Protein 3BJV (pdb70)

InterPro domains:
  IPR002178 PTS EIIA type-2 domain [PF00359] 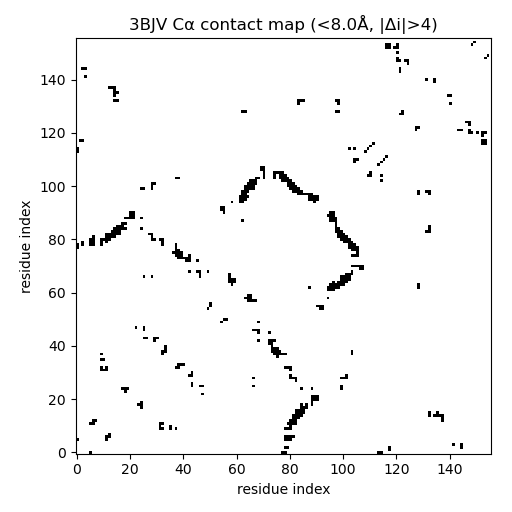(9-147)
  IPR002178 PTS EIIA type-2 domain [PS51094] (6-148)
  IPR002178 PTS EIIA type-2 domain [cd00211] (10-145)
  IPR016152 Phosphotransferase/anion transporter [G3DSA:3.40.930.10] (1-161)
  IPR016152 Phosphotransferase/anion transporter [SSF55804] (9-147)
  IPR051351 Ascorbate-specific PTS system EIIA component [PTHR36203] (5-150)

Nearest PDB structures (foldseek):
  3bjv-assembly1_A-2  TM=1.006E+00  e=5.590E-33  Streptococcus mutans UA159
  2oqt-assembly3_C  TM=9.644E-01  e=4.002E-23  Streptococcus pyogenes serotype M1
  2oqt-assembly6_A  TM=9.689E-01  e=3.729E-22  Streptococcus pyogenes serotype M1
  3oxp-assembly1_B  TM=9.020E-01  e=1.081E-15  Yersinia pestis CO92
  2oq3-assembly1_A  TM=8.721E-01  e=7.198E-12  Escherichia coli

B-factor: mean 15.72, std 7.21, range [2.0, 56.64]

Radius of gyration: 14.11 Å; Cα contacts (8 Å, |Δi|>4): 291; chains: 1; bounding box: 37×30×38 Å

CATH classification: 3.40.930.10

Foldseek 3Di:
DAAVVLCVQLVFEAEAAADAADLRVLCNNCVSCCVSQQWPPQFSVQLVVCCVVPNQPACPDAAEGAGGHALVSTGPHWHKHKYFYPAWHAGPVRGTYGIYIYTHDNHVVCVPLPVVLLVVLLVPDPVSSVQSNVDDDPVSSVVSSVVSCVPPSNPD

Sequence (156 aa):
MNLAQAFKENHSIRLGLTAKDWKEAVKLSVTPLIESGAVKPEYYNAIIESTESYGPYYILMPGMAMPHARPEAGVQRDAFSLVTLTEPVTFTDGKEVQVLLALAATSSKIHTSVAIPQIIALFELDHSIERLVNCKTPEEVLAMVEESKSSPYLEG

Secondary structure (DSSP, 8-state):
--HHHHHHHHT-EEEEE--SSHHHHHHHHHHHHHHHTSB-THHHHHHHHHHHHH--S---STEEE-----GGGTB-S-EE-EEEEEEEEE-TTS-EEEEE--EE-SSHHHIIIIIHHHHHHHHTSTTHHHHHHT--SHHHHHHHHHHGGGSGGG--

Structure (mmCIF, N/CA/C/O backbone):
data_3BJV
#
_entry.id   3BJV
#
_cell.length_a   40.754
_cell.length_b   40.754
_cell.length_c   169.556
_cell.angle_alpha   90.000
_cell.angle_beta   90.000
_cell.angle_gamma   90.000
#
_symmetry.space_group_name_H-M   'P 41 21 2'
#
loop_
_entity.id
_entity.type
_entity.pdbx_description
1 polymer RmpA
2 water water
#
loop_
_atom_site.group_PDB
_atom_site.id
_atom_site.type_symbol
_atom_site.label_atom_id
_atom_site.label_alt_id
_atom_site.label_comp_id
_atom_site.label_asym_id
_atom_site.label_entity_id
_atom_site.label_seq_id
_atom_site.pdbx_PDB_ins_code
_atom_site.Cartn_x
_atom_site.Cartn_y
_atom_site.Cartn_z
_atom_site.occupancy
_atom_site.B_iso_or_equiv
_atom_site.auth_seq_id
_atom_site.auth_comp_id
_atom_site.auth_asym_id
_atom_site.auth_atom_id
_atom_site.pdbx_PDB_model_num
ATOM 1 N N . MET A 1 1 ? 11.255 -8.407 -0.357 1.00 30.61 1 MET A N 1
ATOM 2 C CA . MET A 1 1 ? 10.315 -8.527 -1.521 1.00 30.55 1 MET A CA 1
ATOM 3 C C . MET A 1 1 ? 9.647 -9.900 -1.652 1.00 28.60 1 MET A C 1
ATOM 4 O O . MET A 1 1 ? 10.280 -10.950 -1.539 1.00 27.60 1 MET A O 1
ATOM 9 N N . ASN A 1 2 ? 8.346 -9.844 -1.899 1.00 26.86 2 ASN A N 1
ATOM 10 C CA . ASN A 1 2 ? 7.522 -10.989 -2.171 1.00 24.99 2 ASN A CA 1
ATOM 11 C C . ASN A 1 2 ? 7.589 -11.306 -3.692 1.00 23.00 2 ASN A C 1
ATOM 12 O O . ASN A 1 2 ? 7.624 -10.385 -4.522 1.00 23.17 2 ASN A O 1
ATOM 17 N N . LEU A 1 3 ? 7.686 -12.592 -4.057 1.00 20.23 3 LEU A N 1
ATOM 18 C CA . LEU A 1 3 ? 7.626 -13.032 -5.458 1.00 18.09 3 LEU A CA 1
ATOM 19 C C . LEU A 1 3 ? 6.523 -12.429 -6.349 1.00 16.87 3 LEU A C 1
ATOM 20 O O . LEU A 1 3 ? 6.829 -11.874 -7.386 1.00 16.37 3 LEU A O 1
ATOM 25 N N . ALA A 1 4 ? 5.244 -12.570 -5.979 1.00 15.64 4 ALA A N 1
ATOM 26 C CA . ALA A 1 4 ? 4.143 -12.017 -6.790 1.00 14.89 4 ALA A CA 1
ATOM 27 C C . ALA A 1 4 ? 4.256 -10.519 -7.146 1.00 14.65 4 ALA A C 1
ATOM 28 O O . ALA A 1 4 ? 4.115 -10.068 -8.315 1.00 14.05 4 ALA A O 1
ATOM 30 N N . GLN A 1 5 ? 4.519 -9.747 -6.119 1.00 14.48 5 GLN A N 1
ATOM 31 C CA . GLN A 1 5 ? 4.633 -8.334 -6.253 1.00 16.11 5 GLN A CA 1
ATOM 32 C C . GLN A 1 5 ? 5.869 -7.941 -7.044 1.00 15.87 5 GLN A C 1
ATOM 33 O O . GLN A 1 5 ? 5.785 -7.033 -7.856 1.00 16.86 5 GLN A O 1
ATOM 39 N N . ALA A 1 6 ? 7.008 -8.625 -6.841 1.00 15.12 6 ALA A N 1
ATOM 40 C CA . ALA A 1 6 ? 8.184 -8.440 -7.705 1.00 13.53 6 ALA A CA 1
ATOM 41 C C . ALA A 1 6 ? 7.857 -8.717 -9.183 1.00 13.32 6 ALA A C 1
ATOM 42 O O . ALA A 1 6 ? 8.171 -7.915 -10.084 1.00 13.47 6 ALA A O 1
ATOM 44 N N . PHE A 1 7 ? 7.237 -9.861 -9.432 1.00 12.62 7 PHE A N 1
ATOM 45 C CA . PHE A 1 7 ? 6.830 -10.221 -10.780 1.00 13.48 7 PHE A CA 1
ATOM 46 C C . PHE A 1 7 ? 5.954 -9.148 -11.414 1.00 14.16 7 PHE A C 1
ATOM 47 O O . PHE A 1 7 ? 6.192 -8.805 -12.520 1.00 13.66 7 PHE A O 1
ATOM 55 N N . LYS A 1 8 ? 4.916 -8.680 -10.715 1.00 16.08 8 LYS A N 1
ATOM 56 C CA . LYS A 1 8 ? 4.023 -7.653 -11.241 1.00 17.80 8 LYS A CA 1
ATOM 57 C C . LYS A 1 8 ? 4.721 -6.329 -11.479 1.00 18.14 8 LYS A C 1
ATOM 58 O O . LYS A 1 8 ? 4.636 -5.778 -12.565 1.00 18.59 8 LYS A O 1
ATOM 64 N N . GLU A 1 9 ? 5.401 -5.817 -10.454 1.00 18.64 9 GLU A N 1
ATOM 65 C CA . GLU A 1 9 ? 6.079 -4.532 -10.538 1.00 19.85 9 GLU A CA 1
ATOM 66 C C . GLU A 1 9 ? 7.148 -4.558 -11.621 1.00 18.71 9 GLU A C 1
ATOM 67 O O . GLU A 1 9 ? 7.358 -3.539 -12.293 1.00 19.70 9 GLU A O 1
ATOM 73 N N . ASN A 1 10 ? 7.884 -5.673 -11.758 1.00 16.44 10 ASN A N 1
ATOM 74 C CA . ASN A 1 10 ? 8.995 -5.687 -12.730 1.00 14.57 10 ASN A CA 1
ATOM 75 C C . ASN A 1 10 ? 8.613 -6.139 -14.129 1.00 13.60 10 ASN A C 1
ATOM 76 O O . ASN A 1 10 ? 9.459 -6.134 -15.017 1.00 13.78 10 ASN A O 1
ATOM 81 N N . HIS A 1 11 ? 7.335 -6.513 -14.316 1.00 12.25 11 HIS A N 1
ATOM 82 C CA . HIS A 1 11 ? 6.833 -7.224 -15.497 1.00 11.38 11 HIS A CA 1
ATOM 83 C C . HIS A 1 11 ? 7.802 -8.265 -15.968 1.00 10.55 11 HIS A C 1
ATOM 84 O O . HIS A 1 11 ? 8.137 -8.352 -17.184 1.00 10.26 11 HIS A O 1
ATOM 91 N N . SER A 1 12 ? 8.253 -9.067 -15.022 1.00 8.77 12 SER A N 1
ATOM 92 C CA . SER A 1 12 ? 9.381 -9.892 -15.299 1.00 8.26 12 SER A CA 1
ATOM 93 C C . SER A 1 12 ? 9.038 -11.365 -15.459 1.00 8.92 12 SER A C 1
ATOM 94 O O . SER A 1 12 ? 9.938 -12.213 -15.366 1.00 9.90 12 SER A O 1
ATOM 97 N N . ILE A 1 13 ? 7.764 -11.684 -15.680 1.00 8.40 13 ILE A N 1
ATOM 98 C CA . ILE A 1 13 ? 7.380 -13.024 -16.116 1.00 9.02 13 ILE A CA 1
ATOM 99 C C . ILE A 1 13 ? 7.240 -13.035 -17.639 1.00 9.97 13 ILE A C 1
ATOM 100 O O . ILE A 1 13 ? 6.388 -12.315 -18.177 1.00 11.10 13 ILE A O 1
ATOM 105 N N . ARG A 1 14 ? 8.092 -13.802 -18.332 1.00 9.12 14 ARG A N 1
ATOM 106 C CA . ARG A 1 14 ? 8.137 -13.832 -19.795 1.00 7.07 14 ARG A CA 1
ATOM 107 C C . ARG A 1 14 ? 8.122 -15.304 -20.150 1.00 7.81 14 ARG A C 1
ATOM 108 O O . ARG A 1 14 ? 9.030 -16.016 -19.811 1.00 8.36 14 ARG A O 1
ATOM 116 N N . LEU A 1 15 ? 7.077 -15.791 -20.802 1.00 8.39 15 LEU A N 1
ATOM 117 C CA . LEU A 1 15 ? 6.927 -17.222 -20.983 1.00 8.20 15 LEU A CA 1
ATOM 118 C C . LEU A 1 15 ? 7.064 -17.691 -22.418 1.00 8.44 15 LEU A C 1
ATOM 119 O O . LEU A 1 15 ? 6.866 -16.889 -23.363 1.00 8.82 15 LEU A O 1
ATOM 124 N N . GLY A 1 16 ? 7.368 -18.990 -22.580 1.00 7.51 16 GLY A N 1
ATOM 125 C CA . GLY A 1 16 ? 7.460 -19.615 -23.902 1.00 7.90 16 GLY A CA 1
ATOM 126 C C . GLY A 1 16 ? 8.535 -19.048 -24.842 1.00 9.76 16 GLY A C 1
ATOM 127 O O . GLY A 1 16 ? 8.312 -18.880 -26.065 1.00 9.20 16 GLY A O 1
ATOM 128 N N . LEU A 1 17 ? 9.718 -18.781 -24.278 1.00 9.49 17 LEU A N 1
ATOM 129 C CA . LEU A 1 17 ? 10.816 -18.196 -25.015 1.00 10.65 17 LEU A CA 1
ATOM 130 C C . LEU A 1 17 ? 11.733 -19.272 -25.533 1.00 11.63 17 LEU A C 1
ATOM 131 O O . LEU A 1 17 ? 11.764 -20.353 -25.004 1.00 11.79 17 LEU A O 1
ATOM 136 N N . THR A 1 18 ? 12.485 -18.955 -26.569 1.00 13.42 18 THR A N 1
ATOM 137 C CA . THR A 1 18 ? 13.412 -19.899 -27.171 1.00 15.34 18 THR A CA 1
ATOM 138 C C . THR A 1 18 ? 14.848 -19.348 -27.003 1.00 15.79 18 THR A C 1
ATOM 139 O O . THR A 1 18 ? 15.102 -18.195 -27.355 1.00 16.09 18 THR A O 1
ATOM 143 N N . ALA A 1 19 ? 15.757 -20.187 -26.478 1.00 15.15 19 ALA A N 1
ATOM 144 C CA . ALA A 1 19 ? 17.149 -19.844 -26.294 1.00 14.86 19 ALA A CA 1
ATOM 145 C C . ALA A 1 19 ? 17.958 -20.943 -26.949 1.00 15.90 19 ALA A C 1
ATOM 146 O O . ALA A 1 19 ? 17.603 -22.106 -26.838 1.00 16.58 19 ALA A O 1
ATOM 148 N N . LYS A 1 20 ? 19.060 -20.605 -27.620 1.00 16.96 20 LYS A N 1
ATOM 149 C CA . LYS A 1 20 ? 19.851 -21.647 -28.265 1.00 17.15 20 LYS A CA 1
ATOM 150 C C . LYS A 1 20 ? 20.834 -22.207 -27.286 1.00 16.15 20 LYS A C 1
ATOM 151 O O . LYS A 1 20 ? 21.280 -23.348 -27.427 1.00 15.41 20 LYS A O 1
ATOM 157 N N . ASP A 1 21 ? 21.199 -21.410 -26.287 1.00 14.25 21 ASP A N 1
ATOM 158 C CA . ASP A 1 21 ? 22.230 -21.909 -25.373 1.00 13.62 21 ASP A CA 1
ATOM 159 C C . ASP A 1 21 ? 22.048 -21.299 -24.006 1.00 12.08 21 ASP A C 1
ATOM 160 O O . ASP A 1 21 ? 21.121 -20.486 -23.785 1.00 11.99 21 ASP A O 1
ATOM 165 N N . TRP A 1 22 ? 22.939 -21.662 -23.104 1.00 10.09 22 TRP A N 1
ATOM 166 C CA . TRP A 1 22 ? 22.838 -21.233 -21.746 1.00 10.12 22 TRP A CA 1
ATOM 167 C C . TRP A 1 22 ? 23.037 -19.728 -21.539 1.00 10.35 22 TRP A C 1
ATOM 168 O O . TRP A 1 22 ? 22.374 -19.129 -20.651 1.00 9.80 22 TRP A O 1
ATOM 179 N N . LYS A 1 23 ? 23.898 -19.114 -22.358 1.00 9.64 23 LYS A N 1
ATOM 180 C CA . LYS A 1 23 ? 24.218 -17.681 -22.204 1.00 10.45 23 LYS A CA 1
ATOM 181 C C . LYS A 1 23 ? 23.016 -16.854 -22.630 1.00 9.73 23 LYS A C 1
ATOM 182 O O . LYS A 1 23 ? 22.720 -15.856 -22.002 1.00 8.82 23 LYS A O 1
ATOM 188 N N . GLU A 1 24 ? 22.351 -17.288 -23.696 1.00 10.02 24 GLU A N 1
ATOM 189 C CA . GLU A 1 24 ? 21.105 -16.691 -24.114 1.00 11.82 24 GLU A CA 1
ATOM 190 C C . GLU A 1 24 ? 19.983 -16.863 -23.087 1.00 11.14 24 GLU A C 1
ATOM 191 O O . GLU A 1 24 ? 19.248 -15.921 -22.804 1.00 11.95 24 GLU A O 1
ATOM 197 N N . ALA A 1 25 ? 19.854 -18.056 -22.541 1.00 10.93 25 ALA A N 1
ATOM 198 C CA . ALA A 1 25 ? 18.829 -18.348 -21.530 1.00 10.88 25 ALA A CA 1
ATOM 199 C C . ALA A 1 25 ? 19.017 -17.365 -20.359 1.00 10.51 25 ALA A C 1
ATOM 200 O O . ALA A 1 25 ? 18.090 -16.739 -19.883 1.00 9.50 25 ALA A O 1
ATOM 202 N N . VAL A 1 26 ? 20.265 -17.219 -19.946 1.00 11.19 26 VAL A N 1
ATOM 203 C CA . VAL A 1 26 ? 20.630 -16.309 -18.876 1.00 11.69 26 VAL A CA 1
ATOM 204 C C . VAL A 1 26 ? 20.326 -14.858 -19.258 1.00 11.91 26 VAL A C 1
ATOM 205 O O . VAL A 1 26 ? 19.755 -14.136 -18.471 1.00 12.43 26 VAL A O 1
ATOM 209 N N . LYS A 1 27 ? 20.688 -14.435 -20.460 1.00 12.51 27 LYS A N 1
ATOM 210 C CA . LYS A 1 27 ? 20.329 -13.086 -20.912 1.00 13.16 27 LYS A CA 1
ATOM 211 C C . LYS A 1 27 ? 18.798 -12.801 -20.776 1.00 12.65 27 LYS A C 1
ATOM 212 O O . LYS A 1 27 ? 18.371 -11.745 -20.296 1.00 12.94 27 LYS A O 1
ATOM 218 N N . LEU A 1 28 ? 18.002 -13.740 -21.256 1.00 11.11 28 LEU A N 1
ATOM 219 C CA . LEU A 1 28 ? 16.565 -13.615 -21.226 1.00 10.85 28 LEU A CA 1
ATOM 220 C C . LEU A 1 28 ? 16.022 -13.434 -19.829 1.00 10.37 28 LEU A C 1
ATOM 221 O O . LEU A 1 28 ? 15.000 -12.774 -19.665 1.00 10.56 28 LEU A O 1
ATOM 226 N N . SER A 1 29 ? 16.673 -14.023 -18.824 1.00 9.70 29 SER A N 1
ATOM 227 C CA . SER A 1 29 ? 16.093 -13.983 -17.487 1.00 9.64 29 SER A CA 1
ATOM 228 C C . SER A 1 29 ? 16.412 -12.677 -16.733 1.00 9.72 29 SER A C 1
ATOM 229 O O . SER A 1 29 ? 15.751 -12.289 -15.787 1.00 9.23 29 SER A O 1
ATOM 232 N N . VAL A 1 30 ? 17.423 -11.974 -17.189 1.00 10.52 30 VAL A N 1
ATOM 233 C CA . VAL A 1 30 ? 17.935 -10.820 -16.442 1.00 11.00 30 VAL A CA 1
ATOM 234 C C . VAL A 1 30 ? 17.494 -9.510 -17.094 1.00 10.92 30 VAL A C 1
ATOM 235 O O . VAL A 1 30 ? 17.406 -8.474 -16.445 1.00 10.48 30 VAL A O 1
ATOM 239 N N . THR A 1 31 ? 17.265 -9.583 -18.400 1.00 10.53 31 THR A N 1
ATOM 240 C CA . THR A 1 31 ? 16.867 -8.458 -19.195 1.00 10.52 31 THR A CA 1
ATOM 241 C C . THR A 1 31 ? 15.635 -7.780 -18.614 1.00 9.37 31 THR A C 1
ATOM 242 O O . THR A 1 31 ? 15.621 -6.582 -18.462 1.00 9.40 31 THR A O 1
ATOM 246 N N . PRO A 1 32 ? 14.585 -8.543 -18.276 1.00 8.93 32 PRO A N 1
ATOM 247 C CA . PRO A 1 32 ? 13.436 -7.835 -17.671 1.00 8.28 32 PRO A CA 1
ATOM 248 C C . PRO A 1 32 ? 13.763 -6.928 -16.475 1.00 8.40 32 PRO A C 1
ATOM 249 O O . PRO A 1 32 ? 13.122 -5.889 -16.329 1.00 8.96 32 PRO A O 1
ATOM 253 N N . LEU A 1 33 ? 14.746 -7.322 -15.658 1.00 8.92 33 LEU A N 1
ATOM 254 C CA . LEU A 1 33 ? 15.224 -6.586 -14.487 1.00 10.18 33 LEU A CA 1
ATOM 255 C C . LEU A 1 33 ? 16.173 -5.401 -14.784 1.00 11.10 33 LEU A C 1
ATOM 256 O O . LEU A 1 33 ? 16.252 -4.442 -14.009 1.00 12.19 33 LEU A O 1
ATOM 261 N N . ILE A 1 34 ? 16.939 -5.498 -15.861 1.00 10.91 34 ILE A N 1
ATOM 262 C CA . ILE A 1 34 ? 17.599 -4.329 -16.406 1.00 11.18 34 ILE A CA 1
ATOM 263 C C . ILE A 1 34 ? 16.515 -3.300 -16.884 1.00 12.42 34 ILE A C 1
ATOM 264 O O . ILE A 1 34 ? 16.590 -2.125 -16.539 1.00 12.60 34 ILE A O 1
ATOM 269 N N . GLU A 1 35 ? 15.517 -3.738 -17.653 1.00 11.56 35 GLU A N 1
ATOM 270 C CA . GLU A 1 35 ? 14.500 -2.801 -18.102 1.00 11.84 35 GLU A CA 1
ATOM 271 C C . GLU A 1 35 ? 13.762 -2.095 -16.951 1.00 11.92 35 GLU A C 1
ATOM 272 O O . GLU A 1 35 ? 13.545 -0.898 -16.985 1.00 11.88 35 GLU A O 1
ATOM 278 N N . SER A 1 36 ? 13.408 -2.817 -15.899 1.00 12.01 36 SER A N 1
ATOM 279 C CA . SER A 1 36 ? 12.791 -2.142 -14.789 1.00 11.19 36 SER A CA 1
ATOM 280 C C . SER A 1 36 ? 13.721 -1.309 -13.947 1.00 11.00 36 SER A C 1
ATOM 281 O O . SER A 1 36 ? 13.227 -0.552 -13.130 1.00 12.14 36 SER A O 1
ATOM 284 N N . GLY A 1 37 ? 15.042 -1.438 -14.104 1.00 10.19 37 GLY A N 1
ATOM 285 C CA . GLY A 1 37 ? 15.977 -0.758 -13.183 1.00 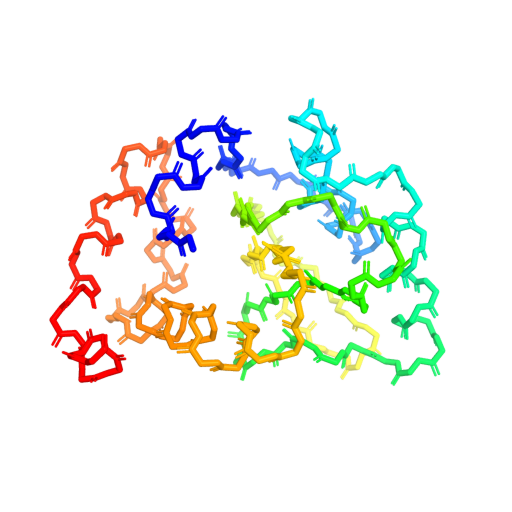9.25 37 GLY A CA 1
ATOM 286 C C . GLY A 1 37 ? 16.235 -1.479 -11.846 1.00 9.69 37 GLY A C 1
ATOM 287 O O . GLY A 1 37 ? 16.884 -0.944 -10.962 1.00 9.82 37 GLY A O 1
ATOM 288 N N . ALA A 1 38 ? 15.785 -2.729 -11.699 1.00 10.16 38 ALA A N 1
ATOM 289 C CA . ALA A 1 38 ? 16.163 -3.522 -10.529 1.00 9.64 38 ALA A CA 1
ATOM 290 C C . ALA A 1 38 ? 17.662 -3.775 -10.491 1.00 10.09 38 ALA A C 1
ATOM 291 O O . ALA A 1 38 ? 18.255 -3.751 -9.425 1.00 10.44 38 ALA A O 1
ATOM 293 N N . VAL A 1 39 ? 18.277 -4.015 -11.647 1.00 10.04 39 VAL A N 1
ATOM 294 C CA . VAL A 1 39 ? 19.711 -4.218 -11.702 1.00 10.64 39 VAL A CA 1
ATOM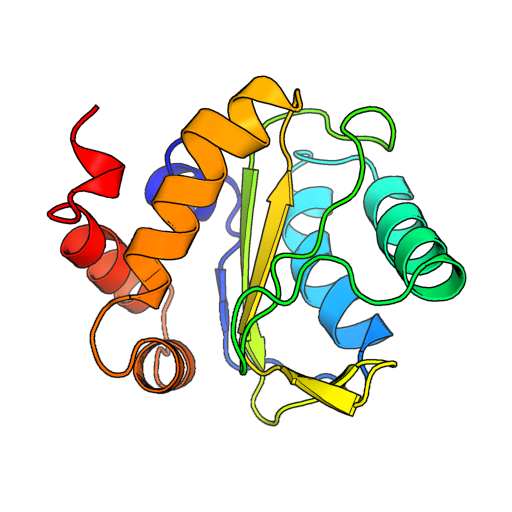 295 C C . VAL A 1 39 ? 20.361 -3.299 -12.749 1.00 11.34 39 VAL A C 1
ATOM 296 O O . VAL A 1 39 ? 19.692 -2.874 -13.682 1.00 10.82 39 VAL A O 1
ATOM 300 N N . LYS A 1 40 ? 21.650 -2.987 -12.565 1.00 11.56 40 LYS A N 1
ATOM 301 C CA . LYS A 1 40 ? 22.429 -2.321 -13.607 1.00 13.34 40 LYS A CA 1
ATOM 302 C C . LYS A 1 40 ? 22.706 -3.325 -14.732 1.00 12.56 40 LYS A C 1
ATOM 303 O O . LYS A 1 40 ? 22.623 -4.531 -14.504 1.00 12.79 40 LYS A O 1
ATOM 309 N N . PRO A 1 41 ? 23.003 -2.838 -15.945 1.00 11.88 41 PRO A N 1
ATOM 310 C CA . PRO A 1 41 ? 23.382 -3.679 -17.083 1.00 12.13 41 PRO A CA 1
ATOM 311 C C . PRO A 1 41 ? 24.530 -4.687 -16.825 1.00 13.54 41 PRO A C 1
ATOM 312 O O . PRO A 1 41 ? 24.515 -5.751 -17.415 1.00 14.79 41 PRO A O 1
ATOM 316 N N . GLU A 1 42 ? 25.492 -4.344 -15.965 1.00 12.91 42 GLU A N 1
ATOM 317 C CA . GLU A 1 42 ? 26.654 -5.135 -15.700 1.00 14.03 42 GLU A CA 1
ATOM 318 C C . GLU A 1 42 ? 26.315 -6.426 -15.015 1.00 12.59 42 GLU A C 1
ATOM 319 O O . GLU A 1 42 ? 27.144 -7.303 -14.995 1.00 12.89 42 GLU A O 1
ATOM 325 N N . TYR A 1 43 ? 25.137 -6.509 -14.407 1.00 11.81 43 TYR A N 1
ATOM 326 C CA . TYR A 1 43 ? 24.678 -7.697 -13.672 1.00 11.24 43 TYR A CA 1
ATOM 327 C C . TYR A 1 43 ? 24.690 -8.940 -14.544 1.00 10.52 43 TYR A C 1
ATOM 328 O O . TYR A 1 43 ? 25.094 -9.995 -14.122 1.00 11.30 43 TYR A O 1
ATOM 337 N N . TYR A 1 44 ? 24.278 -8.756 -15.776 1.00 11.08 44 TYR A N 1
ATOM 338 C CA . TYR A 1 44 ? 24.359 -9.723 -16.831 1.00 12.08 44 TYR A CA 1
ATOM 339 C C . TYR A 1 44 ? 25.771 -10.246 -17.099 1.00 12.13 44 TYR A C 1
ATOM 340 O O . TYR A 1 44 ? 25.969 -11.456 -17.076 1.00 13.51 44 TYR A O 1
ATOM 349 N N . ASN A 1 45 ? 26.731 -9.360 -17.367 1.00 11.75 45 ASN A N 1
ATOM 350 C CA . ASN A 1 45 ? 28.112 -9.759 -17.628 1.00 10.79 45 ASN A CA 1
ATOM 351 C C . ASN A 1 45 ? 28.647 -10.531 -16.421 1.00 10.42 45 ASN A C 1
ATOM 352 O O . ASN A 1 45 ? 29.358 -11.530 -16.579 1.00 10.67 45 ASN A O 1
ATOM 357 N N . ALA A 1 46 ? 28.291 -10.076 -15.218 1.00 9.41 46 ALA A N 1
ATOM 358 C CA . ALA A 1 46 ? 28.733 -10.754 -13.985 1.00 9.43 46 ALA A CA 1
ATOM 359 C C . ALA A 1 46 ? 28.288 -12.212 -13.867 1.00 9.19 46 ALA A C 1
ATOM 360 O O . ALA A 1 46 ? 29.062 -13.050 -13.412 1.00 10.50 46 ALA A O 1
ATOM 362 N N . ILE A 1 47 ? 27.048 -12.503 -14.248 1.00 9.46 47 ILE A N 1
ATOM 363 C CA . ILE A 1 47 ? 26.475 -13.843 -14.072 1.00 8.46 47 ILE A CA 1
ATOM 364 C C . ILE A 1 47 ? 27.240 -14.718 -15.014 1.00 9.41 47 ILE A C 1
ATOM 365 O O . ILE A 1 47 ? 27.675 -15.799 -14.625 1.00 9.68 47 ILE A O 1
ATOM 370 N N . ILE A 1 48 ? 27.455 -14.217 -16.240 1.00 9.34 48 ILE A N 1
ATOM 371 C CA . ILE A 1 48 ? 28.167 -14.973 -17.270 1.00 9.21 48 ILE A CA 1
ATOM 372 C C . ILE A 1 48 ? 29.608 -15.213 -16.908 1.00 9.56 48 ILE A C 1
ATOM 373 O O . ILE A 1 48 ? 30.070 -16.329 -16.986 1.00 9.37 48 ILE A O 1
ATOM 378 N N . GLU A 1 49 ? 30.335 -14.162 -16.551 1.00 9.58 49 GLU A N 1
ATOM 379 C CA . GLU A 1 49 ? 31.712 -14.335 -16.043 1.00 10.34 49 GLU A CA 1
ATOM 380 C C . GLU A 1 49 ? 31.839 -15.235 -14.846 1.00 9.88 49 GLU A C 1
ATOM 381 O O . GLU A 1 49 ? 32.775 -16.036 -14.810 1.00 10.55 49 GLU A O 1
ATOM 387 N N . SER A 1 50 ? 30.931 -15.122 -13.867 1.00 9.50 50 SER A N 1
ATOM 388 C CA . SER A 1 50 ? 30.941 -16.053 -12.721 1.00 9.20 50 SER A CA 1
ATOM 389 C C . SER A 1 50 ? 30.666 -17.486 -13.106 1.00 9.07 50 SER A C 1
ATOM 390 O O . SER A 1 50 ? 31.262 -18.399 -12.578 1.00 10.86 50 SER A O 1
ATOM 393 N N . THR A 1 51 ? 29.758 -17.684 -14.033 1.00 9.00 51 THR A N 1
ATOM 394 C CA . THR A 1 51 ? 29.410 -18.988 -14.514 1.00 9.27 51 THR A CA 1
ATOM 395 C C . THR A 1 51 ? 30.595 -19.634 -15.242 1.00 11.46 51 THR A C 1
ATOM 396 O O . THR A 1 51 ? 30.895 -20.822 -14.977 1.00 10.86 51 THR A O 1
ATOM 400 N N . GLU A 1 52 ? 31.224 -18.873 -16.165 1.00 12.51 52 GLU A N 1
ATOM 401 C CA . GLU A 1 52 ? 32.365 -19.345 -16.945 1.00 14.36 52 GLU A CA 1
ATOM 402 C C . GLU A 1 52 ? 33.496 -19.721 -16.004 1.00 15.63 52 GLU A C 1
ATOM 403 O O . GLU A 1 52 ? 34.071 -20.820 -16.145 1.00 14.66 52 GLU A O 1
ATOM 409 N N . SER A 1 53 ? 33.803 -18.828 -15.046 1.00 15.23 53 SER A N 1
ATOM 410 C CA . SER A 1 53 ? 34.876 -19.116 -14.063 1.00 16.19 53 SER A CA 1
ATOM 411 C C . SER A 1 53 ? 34.595 -20.152 -12.994 1.00 16.78 53 SER A C 1
ATOM 412 O O . SER A 1 53 ? 35.519 -20.733 -12.444 1.00 17.05 53 SER A O 1
ATOM 415 N N . TYR A 1 54 ? 33.339 -20.375 -12.640 1.00 18.54 54 TYR A N 1
ATOM 416 C CA . TYR A 1 54 ? 33.078 -21.229 -11.474 1.00 19.39 54 TYR A CA 1
ATOM 417 C C . TYR A 1 54 ? 32.224 -22.429 -11.795 1.00 19.32 54 TYR A C 1
ATOM 418 O O . TYR A 1 54 ? 32.140 -23.329 -10.991 1.00 21.14 54 TYR A O 1
ATOM 427 N N . GLY A 1 55 ? 31.602 -22.453 -12.969 1.00 18.75 55 GLY A N 1
ATOM 428 C CA . GLY A 1 55 ? 30.477 -23.356 -13.238 1.00 17.04 55 GLY A CA 1
ATOM 429 C C . GLY A 1 55 ? 29.151 -22.789 -12.709 1.00 15.85 55 GLY A C 1
ATOM 430 O O . GLY A 1 55 ? 29.132 -21.844 -11.938 1.00 14.45 55 GLY A O 1
ATOM 431 N N . PRO A 1 56 ? 28.029 -23.389 -13.113 1.00 15.38 56 PRO A N 1
ATOM 432 C CA . PRO A 1 56 ? 26.719 -22.950 -12.619 1.00 14.58 56 PRO A CA 1
ATOM 433 C C . PRO A 1 56 ? 26.710 -23.095 -11.120 1.00 13.86 56 PRO A C 1
ATOM 434 O O . PRO A 1 56 ? 27.030 -24.142 -10.620 1.00 14.63 56 PRO A O 1
ATOM 438 N N . TYR A 1 57 ? 26.377 -22.060 -10.385 1.00 13.20 57 TYR A N 1
ATOM 439 C CA . TYR A 1 57 ? 26.293 -22.188 -8.928 1.00 12.90 57 TYR A CA 1
ATOM 440 C C . TYR A 1 57 ? 24.822 -21.986 -8.486 1.00 11.64 57 TYR A C 1
ATOM 441 O O . TYR A 1 57 ? 24.569 -21.588 -7.360 1.00 11.29 57 TYR A O 1
ATOM 450 N N . TYR A 1 58 ? 23.848 -22.285 -9.360 1.00 11.36 58 TYR A N 1
ATOM 451 C CA . TYR A 1 58 ? 22.446 -21.891 -9.067 1.00 11.31 58 TYR A CA 1
ATOM 452 C C . TYR A 1 58 ? 21.410 -22.830 -9.631 1.00 11.80 58 TYR A C 1
ATOM 453 O O . TYR A 1 58 ? 20.257 -22.500 -9.783 1.00 12.26 58 TYR A O 1
ATOM 462 N N . ILE A 1 59 ? 21.809 -24.037 -9.934 1.00 13.58 59 ILE A N 1
ATOM 463 C CA . ILE A 1 59 ? 20.869 -24.988 -10.467 1.00 14.34 59 ILE A CA 1
ATOM 464 C C . ILE A 1 59 ? 20.437 -25.834 -9.287 1.00 15.94 59 ILE A C 1
ATOM 465 O O . ILE A 1 59 ? 21.010 -26.888 -9.055 1.00 15.20 59 ILE A O 1
ATOM 470 N N . LEU A 1 60 ? 19.421 -25.356 -8.551 1.00 17.80 60 LEU A N 1
ATOM 471 C CA . LEU A 1 60 ? 18.991 -25.988 -7.290 1.00 20.68 60 LEU A CA 1
ATOM 472 C C . LEU A 1 60 ? 18.464 -27.400 -7.373 1.00 21.39 60 LEU A C 1
ATOM 473 O O . LEU A 1 60 ? 18.716 -28.216 -6.483 1.00 21.00 60 LEU A O 1
ATOM 478 N N . MET A 1 61 ? 17.713 -27.664 -8.429 1.00 22.82 61 MET A N 1
ATOM 479 C CA . MET A 1 61 ? 17.169 -28.975 -8.696 1.00 25.11 61 MET A CA 1
ATOM 480 C C . MET A 1 61 ? 17.105 -29.082 -10.199 1.00 23.15 61 MET A C 1
A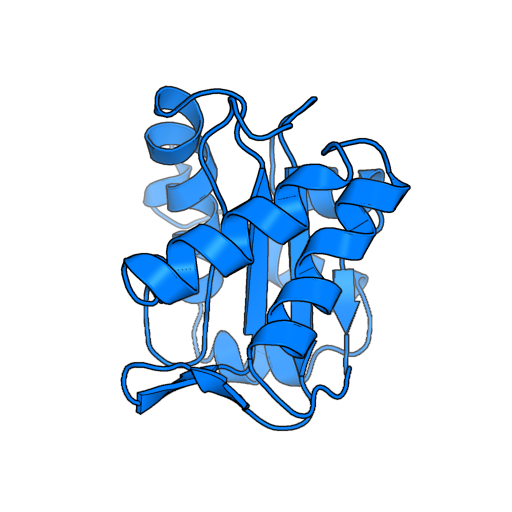TOM 481 O O . MET A 1 61 ? 17.133 -28.059 -10.869 1.00 22.49 61 MET A O 1
ATOM 486 N N . PRO A 1 62 ? 17.024 -30.322 -10.744 1.00 22.51 62 PRO A N 1
ATOM 487 C CA . PRO A 1 62 ? 17.072 -30.423 -12.216 1.00 20.79 62 PRO A CA 1
ATOM 488 C C . PRO A 1 62 ? 15.869 -29.771 -12.888 1.00 18.39 62 PRO A C 1
ATOM 489 O O . PRO A 1 62 ? 14.800 -29.779 -12.309 1.00 17.88 62 PRO A O 1
ATOM 493 N N . GLY A 1 63 ? 16.070 -29.207 -14.081 1.00 16.71 63 GLY A N 1
ATOM 494 C CA . GLY A 1 63 ? 15.080 -28.393 -14.756 1.00 14.99 63 GLY A CA 1
ATOM 495 C C . GLY A 1 63 ? 15.110 -26.888 -14.440 1.00 14.23 63 GLY A C 1
ATOM 496 O O . GLY A 1 63 ? 14.679 -26.077 -15.261 1.00 14.46 63 GLY A O 1
ATOM 497 N N . MET A 1 64 ? 15.586 -26.476 -13.276 1.00 12.96 64 MET A N 1
ATOM 498 C CA . MET A 1 64 ? 15.542 -25.048 -12.975 1.00 13.44 64 MET A CA 1
ATOM 499 C C . MET A 1 64 ? 16.920 -24.395 -12.615 1.00 12.74 64 MET A C 1
ATOM 500 O O . MET A 1 64 ? 17.846 -25.070 -12.143 1.00 12.68 64 MET A O 1
ATOM 505 N N . ALA A 1 65 ? 17.033 -23.095 -12.866 1.00 11.26 65 ALA A N 1
ATOM 506 C CA . ALA A 1 65 ? 18.162 -22.291 -12.466 1.00 9.65 65 ALA A CA 1
ATOM 507 C C . ALA A 1 65 ? 17.635 -21.018 -11.805 1.00 9.99 65 ALA A C 1
ATOM 508 O O . ALA A 1 65 ? 16.616 -20.478 -12.232 1.00 8.95 65 ALA A O 1
ATOM 510 N N . MET A 1 66 ? 18.322 -20.545 -10.763 1.00 10.23 66 MET A N 1
ATOM 511 C CA . MET A 1 66 ? 18.112 -19.191 -10.235 1.00 13.10 66 MET A CA 1
ATOM 512 C C . MET A 1 66 ? 19.336 -18.298 -10.457 1.00 10.50 66 MET A C 1
ATOM 513 O O . MET A 1 66 ? 20.066 -18.010 -9.516 1.00 10.16 66 MET A O 1
ATOM 518 N N . PRO A 1 67 ? 19.557 -17.832 -11.706 1.00 9.74 67 PRO A N 1
ATOM 519 C CA . PRO A 1 67 ? 20.778 -17.070 -12.020 1.00 8.67 67 PRO A CA 1
ATOM 520 C C . PRO A 1 67 ? 20.879 -15.778 -11.168 1.00 8.02 67 PRO A C 1
ATOM 521 O O . PRO A 1 67 ? 19.874 -15.051 -11.011 1.00 7.63 67 PRO A O 1
ATOM 525 N N . HIS A 1 68 ? 22.049 -15.543 -10.590 1.00 6.81 68 HIS A N 1
ATOM 526 C CA . HIS A 1 68 ? 22.336 -14.354 -9.779 1.00 7.83 68 HIS A CA 1
ATOM 527 C C . HIS A 1 68 ? 23.853 -14.110 -9.661 1.00 9.27 68 HIS A C 1
ATOM 528 O O . HIS A 1 68 ? 24.680 -14.936 -10.070 1.00 9.61 68 HIS A O 1
ATOM 535 N N . ALA A 1 69 ? 24.202 -12.953 -9.112 1.00 10.72 69 ALA A N 1
ATOM 536 C CA . ALA A 1 69 ? 25.566 -12.583 -8.812 1.00 11.55 69 ALA A CA 1
ATOM 537 C C . ALA A 1 69 ? 25.515 -11.858 -7.446 1.00 13.50 69 ALA A C 1
ATOM 538 O O . ALA A 1 69 ? 24.438 -11.695 -6.875 1.00 12.07 69 ALA A O 1
ATOM 540 N N . ARG A 1 70 ? 26.678 -11.440 -6.932 1.00 15.44 70 ARG A N 1
ATOM 541 C CA . ARG A 1 70 ? 26.791 -10.673 -5.669 1.00 18.93 70 ARG A CA 1
ATOM 542 C C . ARG A 1 70 ? 25.996 -9.369 -5.814 1.00 16.53 70 ARG A C 1
ATOM 543 O O . ARG A 1 70 ? 25.899 -8.883 -6.917 1.00 16.80 70 ARG A O 1
ATOM 551 N N . PRO A 1 71 ? 25.433 -8.809 -4.707 1.00 16.21 71 PRO A N 1
ATOM 552 C CA . PRO A 1 71 ? 24.799 -7.472 -4.740 1.00 15.13 71 PRO A CA 1
ATOM 553 C C . PRO A 1 71 ? 25.685 -6.388 -5.334 1.00 15.07 71 PRO A C 1
ATOM 554 O O . PRO A 1 71 ? 25.170 -5.531 -6.038 1.00 14.14 71 PRO A O 1
ATOM 558 N N . GLU A 1 72 ? 26.992 -6.472 -5.117 1.00 14.94 72 GLU A N 1
ATOM 559 C CA . GLU A 1 72 ? 27.923 -5.437 -5.551 1.00 17.44 72 GLU A CA 1
ATOM 560 C C . GLU A 1 72 ? 28.048 -5.372 -7.062 1.00 16.45 72 GLU A C 1
ATOM 561 O O . GLU A 1 72 ? 28.447 -4.359 -7.593 1.00 17.82 72 GLU A O 1
ATOM 567 N N . ALA A 1 73 ? 27.746 -6.459 -7.745 1.00 15.48 73 ALA A N 1
ATOM 568 C CA . ALA A 1 73 ? 27.743 -6.473 -9.220 1.00 14.89 73 ALA A CA 1
ATOM 569 C C . ALA A 1 73 ? 26.501 -5.773 -9.863 1.00 13.25 73 ALA A C 1
ATOM 570 O O . ALA A 1 73 ? 26.088 -6.117 -10.933 1.00 13.81 73 ALA A O 1
ATOM 572 N N . GLY A 1 74 ? 25.907 -4.797 -9.195 1.00 12.93 74 GLY A N 1
ATOM 573 C CA . GLY A 1 74 ? 24.910 -3.933 -9.834 1.00 11.67 74 GLY A CA 1
ATOM 574 C C . GLY A 1 74 ? 23.445 -4.146 -9.480 1.00 11.75 74 GLY A C 1
ATOM 575 O O . GLY A 1 74 ? 22.562 -3.732 -10.261 1.00 13.92 74 GLY A O 1
ATOM 576 N N . VAL A 1 75 ? 23.158 -4.725 -8.323 1.00 9.80 75 VAL A N 1
ATOM 577 C CA . VAL A 1 75 ? 21.802 -4.757 -7.844 1.00 10.60 75 VAL A CA 1
ATOM 578 C C . VAL A 1 75 ? 21.460 -3.387 -7.221 1.00 11.61 75 VAL A C 1
ATOM 579 O O . VAL A 1 75 ? 22.213 -2.920 -6.366 1.00 11.34 75 VAL A O 1
ATOM 583 N N . GLN A 1 76 ? 20.356 -2.767 -7.685 1.00 11.63 76 GLN A N 1
ATOM 584 C CA . GLN A 1 76 ? 19.774 -1.552 -7.146 1.00 13.30 76 GLN A CA 1
ATOM 585 C C . GLN A 1 76 ? 18.702 -1.893 -6.181 1.00 13.32 76 GLN A C 1
ATOM 586 O O . GLN A 1 76 ? 18.531 -1.252 -5.176 1.00 13.71 76 GLN A O 1
ATOM 592 N N . ARG A 1 77 ? 17.908 -2.884 -6.521 1.00 14.31 77 ARG A N 1
ATOM 593 C CA . ARG A 1 77 ? 16.872 -3.276 -5.599 1.00 14.92 77 ARG A CA 1
ATOM 594 C C . ARG A 1 77 ? 16.513 -4.752 -5.753 1.00 13.01 77 ARG A C 1
ATOM 595 O O . ARG A 1 77 ? 16.846 -5.375 -6.776 1.00 11.84 77 ARG A O 1
ATOM 603 N N . ASP A 1 78 ? 15.866 -5.282 -4.705 1.00 10.91 78 ASP A N 1
ATOM 604 C CA . ASP A 1 78 ? 15.476 -6.716 -4.620 1.00 10.11 78 ASP A CA 1
ATOM 605 C C . ASP A 1 78 ? 14.416 -7.028 -5.695 1.00 8.63 78 ASP A C 1
ATOM 606 O O . ASP A 1 78 ? 13.486 -6.285 -5.860 1.00 8.23 78 ASP A O 1
ATOM 611 N N . ALA A 1 79 ? 14.589 -8.081 -6.466 1.00 8.55 79 ALA A N 1
ATOM 612 C CA . ALA A 1 79 ? 13.607 -8.373 -7.547 1.00 7.96 79 ALA A CA 1
ATOM 613 C C . ALA A 1 79 ? 13.852 -9.746 -8.037 1.00 7.29 79 ALA A C 1
ATOM 614 O O . ALA A 1 79 ? 14.913 -10.314 -7.742 1.00 7.15 79 ALA A O 1
ATOM 616 N N . PHE A 1 80 ? 12.867 -10.262 -8.765 1.00 6.66 80 PHE A N 1
ATOM 617 C CA . PHE A 1 80 ? 12.895 -11.569 -9.362 1.00 7.32 80 PHE A CA 1
ATOM 618 C C . PHE A 1 80 ? 12.347 -11.476 -10.774 1.00 7.55 80 PHE A C 1
ATOM 619 O O . PHE A 1 80 ? 11.533 -10.619 -11.042 1.00 5.40 80 PHE A O 1
ATOM 627 N N . SER A 1 81 ? 12.770 -12.399 -11.651 1.00 7.97 81 SER A N 1
ATOM 628 C CA . SER A 1 81 ? 12.048 -12.672 -12.876 1.00 8.66 81 SER A CA 1
ATOM 629 C C . SER A 1 81 ? 11.808 -14.197 -13.058 1.00 8.62 81 SER A C 1
ATOM 630 O O . SER A 1 81 ? 12.351 -15.016 -12.363 1.00 9.30 81 SER A O 1
ATOM 633 N N . LEU A 1 82 ? 10.949 -14.555 -13.989 1.00 8.56 82 LEU A N 1
ATOM 634 C CA . LEU A 1 82 ? 10.696 -15.919 -14.304 1.00 8.49 82 LEU A CA 1
ATOM 635 C C . LEU A 1 82 ? 10.526 -16.008 -15.811 1.00 8.96 82 LEU A C 1
ATOM 636 O O . LEU A 1 82 ? 9.702 -15.282 -16.422 1.00 8.48 82 LEU A O 1
ATOM 641 N N . VAL A 1 83 ? 11.322 -16.903 -16.393 1.00 9.05 83 VAL A N 1
ATOM 642 C CA . VAL A 1 83 ? 11.350 -17.150 -17.819 1.00 8.27 83 VAL A CA 1
ATOM 643 C C . VAL A 1 83 ? 11.189 -18.678 -17.977 1.00 8.49 83 VAL A C 1
ATOM 644 O O . VAL A 1 83 ? 11.836 -19.434 -17.240 1.00 8.99 83 VAL A O 1
ATOM 648 N N . THR A 1 84 ? 10.359 -19.125 -18.925 1.00 7.40 84 THR A N 1
ATOM 649 C CA . THR A 1 84 ? 10.268 -20.548 -19.293 1.00 6.97 84 THR A CA 1
ATOM 650 C C . THR A 1 84 ? 10.674 -20.678 -20.751 1.00 8.09 84 THR A C 1
ATOM 651 O O . THR A 1 84 ? 10.370 -19.821 -21.546 1.00 8.66 84 THR A O 1
ATOM 655 N N . LEU A 1 85 ? 11.433 -21.707 -21.071 1.00 9.06 85 LEU A N 1
ATOM 656 C CA . LEU A 1 85 ? 11.873 -22.025 -22.444 1.00 10.45 85 LEU A CA 1
ATOM 657 C C . LEU A 1 85 ? 10.967 -23.093 -23.108 1.00 11.54 85 LEU A C 1
ATOM 658 O O . LEU A 1 85 ? 10.337 -23.925 -22.410 1.00 11.37 85 LEU A O 1
ATOM 663 N N . THR A 1 86 ? 10.980 -23.125 -24.446 1.00 12.18 86 THR A N 1
ATOM 664 C CA . THR A 1 86 ? 10.200 -24.120 -25.172 1.00 13.24 86 THR A CA 1
ATOM 665 C C . THR A 1 86 ? 10.929 -25.472 -25.262 1.00 14.85 86 THR A C 1
ATOM 666 O O . THR A 1 86 ? 10.287 -26.529 -25.374 1.00 15.17 86 THR A O 1
ATOM 670 N N . GLU A 1 87 ? 12.265 -25.427 -25.194 1.00 15.37 87 GLU A N 1
ATOM 671 C CA . GLU A 1 87 ? 13.121 -26.594 -25.077 1.00 15.75 87 GLU A CA 1
ATOM 672 C C . GLU A 1 87 ? 14.149 -26.283 -24.027 1.00 14.54 87 GLU A C 1
ATOM 673 O O . GLU A 1 87 ? 14.542 -25.138 -23.909 1.00 12.69 87 GLU A O 1
ATOM 679 N N . PRO A 1 88 ? 14.588 -27.296 -23.262 1.00 14.15 88 PRO A N 1
ATOM 680 C CA . PRO A 1 88 ? 15.736 -27.151 -22.374 1.00 14.39 88 PRO A CA 1
ATOM 681 C C . PRO A 1 88 ? 17.020 -26.703 -23.065 1.00 14.18 88 PRO A C 1
ATOM 682 O O . PRO A 1 88 ? 17.147 -26.869 -24.270 1.00 15.45 88 PRO A O 1
ATOM 686 N N . VAL A 1 89 ? 17.915 -26.060 -22.313 1.00 12.74 89 VAL A N 1
ATOM 687 C CA . VAL A 1 89 ? 19.265 -25.736 -22.750 1.00 12.32 89 VAL A CA 1
ATOM 688 C C . VAL A 1 89 ? 20.156 -26.478 -21.779 1.00 12.92 89 VAL A C 1
ATOM 689 O O . VAL A 1 89 ? 19.732 -26.719 -20.642 1.00 13.20 89 VAL A O 1
ATOM 693 N N . THR A 1 90 ? 21.379 -26.814 -22.200 1.00 13.23 90 THR A N 1
ATOM 694 C CA . THR A 1 90 ? 22.333 -27.525 -21.365 1.00 13.78 90 THR A CA 1
ATOM 695 C C . THR A 1 90 ? 23.358 -26.554 -20.796 1.00 15.15 90 THR A C 1
ATOM 696 O O . THR A 1 90 ? 23.987 -25.818 -21.542 1.00 16.29 90 THR A O 1
ATOM 700 N N . PHE A 1 91 ? 23.483 -26.496 -19.483 1.00 15.88 91 PHE A N 1
ATOM 701 C CA . PHE A 1 91 ? 24.554 -25.693 -18.854 1.00 19.21 91 PHE A CA 1
ATOM 702 C C . PHE A 1 91 ? 25.924 -26.408 -18.857 1.00 21.17 91 PHE A C 1
ATOM 703 O O . PHE A 1 91 ? 26.007 -27.581 -19.220 1.00 23.05 91 PHE A O 1
ATOM 711 N N . THR A 1 92 ? 26.996 -25.727 -18.465 1.00 23.36 92 THR A N 1
ATOM 712 C CA . THR A 1 92 ? 28.362 -26.277 -18.677 1.00 24.96 92 THR A CA 1
ATOM 713 C C . THR A 1 92 ? 28.654 -27.567 -17.893 1.00 26.06 92 THR A C 1
ATOM 714 O O . THR A 1 92 ? 29.526 -28.345 -18.311 1.00 27.42 92 THR A O 1
ATOM 718 N N . ASP A 1 93 ? 27.919 -27.808 -16.801 1.00 26.24 93 ASP A N 1
ATOM 719 C CA . ASP A 1 93 ? 28.106 -29.014 -15.959 1.00 26.77 93 ASP A CA 1
ATOM 720 C C . ASP A 1 93 ? 27.287 -30.245 -16.391 1.00 26.03 93 ASP A C 1
ATOM 721 O O . ASP A 1 93 ? 27.155 -31.212 -15.603 1.00 25.90 93 ASP A O 1
ATOM 726 N N . GLY A 1 94 ? 26.714 -30.168 -17.602 1.00 25.34 94 GLY A N 1
ATOM 727 C CA . GLY A 1 94 ? 25.810 -31.187 -18.165 1.00 24.25 94 GLY A CA 1
ATOM 728 C C . GLY A 1 94 ? 24.359 -31.075 -17.731 1.00 24.08 94 GLY A C 1
ATOM 729 O O . GLY A 1 94 ? 23.543 -31.918 -18.054 1.00 23.53 94 GLY A O 1
ATOM 730 N N . LYS A 1 95 ? 24.022 -30.044 -16.965 1.00 24.08 95 LYS A N 1
ATOM 731 C CA . LYS A 1 95 ? 22.667 -29.949 -16.416 1.00 23.89 95 LYS A CA 1
ATOM 732 C C . LYS A 1 95 ? 21.694 -29.262 -17.381 1.00 22.26 95 LYS A C 1
ATOM 733 O O . LYS A 1 95 ? 22.001 -28.233 -17.998 1.00 21.63 95 LYS A O 1
ATOM 739 N N . GLU A 1 96 ? 20.537 -29.882 -17.565 1.00 21.67 96 GLU A N 1
ATOM 740 C CA . GLU A 1 96 ? 19.491 -29.310 -18.415 1.00 21.06 96 GLU A CA 1
ATOM 741 C C . GLU A 1 96 ? 18.539 -28.366 -17.664 1.00 19.40 96 GLU A C 1
ATOM 742 O O . GLU A 1 96 ? 18.214 -28.619 -16.497 1.00 20.10 96 GLU A O 1
ATOM 748 N N . VAL A 1 97 ? 18.157 -27.264 -18.316 1.00 16.56 97 VAL A N 1
ATOM 749 C CA . VAL A 1 97 ? 17.309 -26.234 -17.703 1.00 15.31 97 VAL A CA 1
ATOM 750 C C . VAL A 1 97 ? 16.229 -25.829 -18.634 1.00 14.37 97 VAL A C 1
ATOM 751 O O . VAL A 1 97 ? 16.483 -25.600 -19.809 1.00 14.34 97 VAL A O 1
ATOM 755 N N . GLN A 1 98 ? 15.018 -25.739 -18.097 1.00 12.84 98 GLN A N 1
ATOM 756 C CA . GLN A 1 98 ? 13.892 -25.213 -18.838 1.00 12.25 98 GLN A CA 1
ATOM 757 C C . GLN A 1 98 ? 13.182 -24.013 -18.192 1.00 11.26 98 GLN A C 1
ATOM 758 O O . GLN A 1 98 ? 12.442 -23.310 -18.844 1.00 9.24 98 GLN A O 1
ATOM 764 N N . VAL A 1 99 ? 13.392 -23.803 -16.888 1.00 12.28 99 VAL A N 1
ATOM 765 C CA . VAL A 1 99 ? 12.771 -22.673 -16.176 1.00 11.83 99 VAL A CA 1
ATOM 766 C C . VAL A 1 99 ? 13.854 -21.840 -15.494 1.00 11.60 99 VAL A C 1
ATOM 767 O O . VAL A 1 99 ? 14.702 -22.389 -14.789 1.00 11.55 99 VAL A O 1
ATOM 771 N N . LEU A 1 100 ? 13.822 -20.519 -15.705 1.00 11.08 100 LEU A N 1
ATOM 772 C CA . LEU A 1 100 ? 14.807 -19.640 -15.075 1.00 10.98 100 LEU A CA 1
ATOM 773 C C . LEU A 1 100 ? 14.148 -18.570 -14.207 1.00 10.52 100 LEU A C 1
ATOM 774 O O . LEU A 1 100 ? 13.280 -17.819 -14.655 1.00 11.66 100 LEU A O 1
ATOM 779 N N . LEU A 1 101 ? 14.531 -18.562 -12.941 1.00 9.95 101 LEU A N 1
ATOM 780 C CA . LEU A 1 101 ? 14.069 -17.575 -12.018 1.00 9.60 101 LEU A CA 1
ATOM 781 C C . LEU A 1 101 ? 15.297 -16.762 -11.534 1.00 10.53 101 LEU A C 1
ATOM 782 O O . LEU A 1 101 ? 16.037 -17.206 -10.650 1.00 10.24 101 LEU A O 1
ATOM 787 N N . ALA A 1 102 ? 15.532 -15.621 -12.183 1.00 9.97 102 ALA A N 1
ATOM 788 C CA . ALA A 1 102 ? 16.633 -14.730 -11.834 1.00 10.22 102 ALA A CA 1
ATOM 789 C C . ALA A 1 102 ? 16.311 -13.971 -10.571 1.00 10.67 102 ALA A C 1
ATOM 790 O O . ALA A 1 102 ? 15.176 -13.610 -10.299 1.00 11.84 102 ALA A O 1
ATOM 792 N N . LEU A 1 103 ? 17.344 -13.702 -9.815 1.00 11.16 103 LEU A N 1
ATOM 793 C CA . LEU A 1 103 ? 17.198 -13.256 -8.475 1.00 11.14 103 LEU A CA 1
ATOM 794 C C . LEU A 1 103 ? 18.066 -12.026 -8.378 1.00 10.66 103 LEU A C 1
ATOM 795 O O . LEU A 1 103 ? 19.266 -12.108 -8.727 1.00 11.27 103 LEU A O 1
ATOM 800 N N . ALA A 1 104 ? 17.511 -10.909 -7.901 1.00 9.31 104 ALA A N 1
ATOM 801 C CA . ALA A 1 104 ? 18.345 -9.789 -7.424 1.00 8.76 104 ALA A CA 1
ATOM 802 C C . ALA A 1 104 ? 18.132 -9.484 -5.947 1.00 9.38 104 ALA A C 1
ATOM 803 O O . ALA A 1 104 ? 17.041 -8.993 -5.581 1.00 10.28 104 ALA A O 1
ATOM 805 N N . ALA A 1 105 ? 19.162 -9.728 -5.125 1.00 9.23 105 ALA A N 1
ATOM 806 C CA . ALA A 1 105 ? 19.125 -9.488 -3.677 1.00 11.43 105 ALA A CA 1
ATOM 807 C C . ALA A 1 105 ? 20.113 -8.407 -3.237 1.00 12.30 105 ALA A C 1
ATOM 808 O O . ALA A 1 105 ? 21.267 -8.401 -3.661 1.00 13.54 105 ALA A O 1
ATOM 810 N N . THR A 1 106 ? 19.685 -7.514 -2.361 1.00 13.14 106 THR A N 1
ATOM 811 C CA . THR A 1 106 ? 20.566 -6.411 -1.943 1.00 13.80 106 THR A CA 1
ATOM 812 C C . THR A 1 106 ? 21.606 -6.802 -0.864 1.00 14.72 106 THR A C 1
ATOM 813 O O . THR A 1 106 ? 22.514 -6.013 -0.539 1.00 14.97 106 THR A O 1
ATOM 817 N N . SER A 1 107 ? 21.493 -8.021 -0.342 1.00 15.01 107 SER A N 1
ATOM 818 C CA . SER A 1 107 ? 22.437 -8.549 0.645 1.00 15.38 107 SER A CA 1
ATOM 819 C C . SER A 1 107 ? 22.295 -10.064 0.702 1.00 16.79 107 SER A C 1
ATOM 820 O O . SER A 1 107 ? 21.217 -10.595 0.374 1.00 16.33 107 SER A O 1
ATOM 823 N N . SER A 1 108 ? 23.369 -10.756 1.118 1.00 17.72 108 SER A N 1
ATOM 824 C CA . SER A 1 108 ? 23.336 -12.203 1.330 1.00 17.94 108 SER A CA 1
ATOM 825 C C . SER A 1 108 ? 22.292 -12.589 2.367 1.00 17.63 108 SER A C 1
ATOM 826 O O . SER A 1 108 ? 21.749 -13.665 2.300 1.00 18.79 108 SER A O 1
ATOM 829 N N . LYS A 1 109 ? 21.990 -11.704 3.308 1.00 16.87 109 LYS A N 1
ATOM 830 C CA . LYS A 1 109 ? 21.025 -12.005 4.331 1.00 16.89 109 LYS A CA 1
ATOM 831 C C . LYS A 1 109 ? 19.638 -12.196 3.736 1.00 17.26 109 LYS A C 1
ATOM 832 O O . LYS A 1 109 ? 18.936 -13.155 4.095 1.00 16.85 109 LYS A O 1
ATOM 838 N N . ILE A 1 110 ? 19.245 -11.306 2.816 1.00 17.28 110 ILE A N 1
ATOM 839 C CA . ILE A 1 110 ? 17.924 -11.443 2.227 1.00 16.73 110 ILE A CA 1
ATOM 840 C C . ILE A 1 110 ? 17.842 -12.590 1.143 1.00 16.32 110 ILE A C 1
ATOM 841 O O . ILE A 1 110 ? 16.790 -13.249 0.976 1.00 16.10 110 ILE A O 1
ATOM 846 N N . HIS A 1 111 ? 18.952 -12.829 0.445 1.00 14.82 111 HIS A N 1
ATOM 847 C CA . HIS A 1 111 ? 19.139 -13.983 -0.437 1.00 15.14 111 HIS A CA 1
ATOM 848 C C . HIS A 1 111 ? 18.760 -15.321 0.299 1.00 15.42 111 HIS A C 1
ATOM 849 O O . HIS A 1 111 ? 17.967 -16.152 -0.181 1.00 14.45 111 HIS A O 1
ATOM 856 N N . THR A 1 112 ? 19.314 -15.472 1.504 1.00 14.89 112 THR A N 1
ATOM 857 C CA . THR A 1 112 ? 19.201 -16.673 2.267 1.00 14.26 112 THR A CA 1
ATOM 858 C C . THR A 1 112 ? 17.910 -16.724 3.009 1.00 13.48 112 THR A C 1
ATOM 859 O O . THR A 1 112 ? 17.239 -17.756 2.973 1.00 13.58 112 THR A O 1
ATOM 863 N N . SER A 1 113 ? 17.549 -15.657 3.710 1.00 13.14 113 SER A N 1
ATOM 864 C CA . SER A 1 113 ? 16.369 -15.788 4.546 1.00 13.92 113 SER A CA 1
ATOM 865 C C . SER A 1 113 ? 15.022 -15.382 3.952 1.00 13.03 113 SER A C 1
ATOM 866 O O . SER A 1 1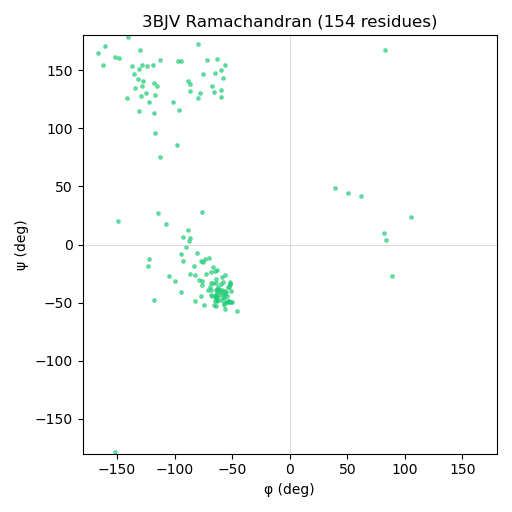13 ? 13.963 -15.724 4.518 1.00 13.25 113 SER A O 1
ATOM 869 N N . VAL A 1 114 ? 15.051 -14.676 2.835 1.00 11.81 114 VAL A N 1
ATOM 870 C CA . VAL A 1 114 ? 13.809 -14.176 2.212 1.00 11.21 114 VAL A CA 1
ATOM 871 C C . VAL A 1 114 ? 13.541 -14.738 0.779 1.00 10.91 114 VAL A C 1
ATOM 872 O O . VAL A 1 114 ? 12.420 -15.200 0.497 1.00 11.33 114 VAL A O 1
ATOM 876 N N . ALA A 1 115 ? 14.550 -14.710 -0.087 1.00 9.28 115 ALA A N 1
ATOM 877 C CA . ALA A 1 115 ? 14.446 -15.123 -1.495 1.00 10.16 115 ALA A CA 1
ATOM 878 C C . ALA A 1 115 ? 14.367 -16.633 -1.753 1.00 11.86 115 ALA A C 1
ATOM 879 O O . ALA A 1 115 ? 13.456 -17.089 -2.470 1.00 13.82 115 ALA A O 1
ATOM 881 N N . ILE A 1 116 ? 15.316 -17.395 -1.192 1.00 11.06 116 ILE A N 1
ATOM 882 C CA . ILE A 1 116 ? 15.411 -18.851 -1.349 1.00 10.84 116 ILE A CA 1
ATOM 883 C C . ILE A 1 116 ? 14.244 -19.649 -0.796 1.00 10.96 116 ILE A C 1
ATOM 884 O O . ILE A 1 116 ? 13.747 -20.499 -1.491 1.00 11.84 116 ILE A O 1
ATOM 889 N N . PRO A 1 117 ? 13.788 -19.374 0.448 1.00 11.39 117 PRO A N 1
ATOM 890 C CA . PRO A 1 117 ? 12.559 -20.018 0.879 1.00 10.09 117 PRO A CA 1
ATOM 8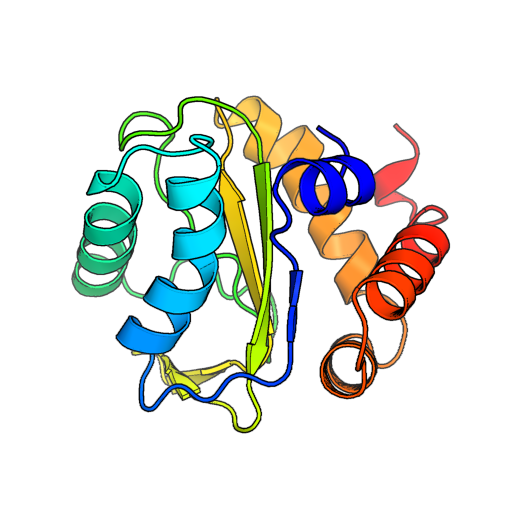91 C C . PRO A 1 117 ? 11.354 -19.845 -0.098 1.00 9.78 117 PRO A C 1
ATOM 892 O O . PRO A 1 117 ? 10.546 -20.761 -0.237 1.00 10.26 117 PRO A O 1
ATOM 896 N N . GLN A 1 118 ? 11.212 -18.693 -0.750 1.00 9.17 118 GLN A N 1
ATOM 897 C CA . GLN A 1 118 ? 10.056 -18.458 -1.623 1.00 9.27 118 GLN A CA 1
ATOM 898 C C . GLN A 1 118 ? 10.215 -19.190 -2.923 1.00 9.60 118 GLN A C 1
ATOM 899 O O . GLN A 1 118 ? 9.243 -19.669 -3.502 1.00 10.31 118 GLN A O 1
ATOM 905 N N . ILE A 1 119 ? 11.458 -19.271 -3.385 1.00 10.43 119 ILE A N 1
ATOM 906 C CA . ILE A 1 119 ? 11.782 -19.980 -4.606 1.00 10.39 119 ILE A CA 1
ATOM 907 C C . ILE A 1 119 ? 11.558 -21.490 -4.413 1.00 11.35 119 ILE A C 1
ATOM 908 O O . ILE A 1 119 ? 10.946 -22.139 -5.285 1.00 9.00 119 ILE A O 1
ATOM 913 N N . ILE A 1 120 ? 12.005 -22.020 -3.270 1.00 12.12 120 ILE A N 1
ATOM 914 C CA . ILE A 1 120 ? 11.849 -23.433 -3.041 1.00 14.87 120 ILE A CA 1
ATOM 915 C C . ILE A 1 120 ? 10.379 -23.870 -2.819 1.00 14.77 120 ILE A C 1
ATOM 916 O O . ILE A 1 120 ? 9.957 -24.905 -3.371 1.00 14.71 120 ILE A O 1
ATOM 921 N N . ALA A 1 121 ? 9.595 -23.031 -2.133 1.00 14.82 121 ALA A N 1
ATOM 922 C CA . ALA A 1 121 ? 8.117 -23.204 -2.053 1.00 14.87 121 ALA A CA 1
ATOM 923 C C . ALA A 1 121 ? 7.441 -23.380 -3.430 1.00 14.30 121 ALA A C 1
ATOM 924 O O . ALA A 1 121 ? 6.647 -24.285 -3.622 1.00 14.45 121 ALA A O 1
ATOM 926 N N . LEU A 1 122 ? 7.752 -22.491 -4.372 1.00 13.75 122 LEU A N 1
ATOM 927 C CA . LEU A 1 122 ? 7.216 -22.573 -5.752 1.00 12.86 122 LEU A CA 1
ATOM 928 C C . LEU A 1 122 ? 7.547 -23.918 -6.420 1.00 13.09 122 LEU A C 1
ATOM 929 O O . LEU A 1 122 ? 6.630 -24.633 -6.891 1.00 13.06 122 LEU A O 1
ATOM 934 N N . PHE A 1 123 ? 8.842 -24.282 -6.399 1.00 11.61 123 PHE A N 1
ATOM 935 C CA . PHE A 1 123 ? 9.329 -25.451 -7.063 1.00 11.54 123 PHE A CA 1
ATOM 936 C C . PHE A 1 123 ? 9.009 -26.759 -6.365 1.00 12.06 123 PHE A C 1
ATOM 937 O O . PHE A 1 123 ? 9.090 -27.800 -6.974 1.00 11.31 123 PHE A O 1
ATOM 945 N N . GLU A 1 124 ? 8.605 -26.719 -5.107 1.00 13.22 124 GLU A N 1
ATOM 946 C CA . GLU A 1 124 ? 8.121 -27.953 -4.465 1.00 14.47 124 GLU A CA 1
ATOM 947 C C . GLU A 1 124 ? 6.625 -28.278 -4.628 1.00 15.23 124 GLU A C 1
ATOM 948 O O . GLU A 1 124 ? 6.133 -29.227 -4.016 1.00 16.30 124 GLU A O 1
ATOM 954 N N . LEU A 1 125 ? 5.883 -27.474 -5.382 1.00 15.72 125 LEU A N 1
ATOM 955 C CA . LEU A 1 125 ? 4.518 -27.847 -5.738 1.00 16.10 125 LEU A CA 1
ATOM 956 C C . LEU A 1 125 ? 4.602 -29.113 -6.587 1.00 16.89 125 LEU A C 1
ATOM 957 O O . LEU A 1 125 ? 5.660 -29.392 -7.184 1.00 15.74 125 LEU A O 1
ATOM 962 N N . ASP A 1 126 ? 3.521 -29.870 -6.693 1.00 18.29 126 ASP A N 1
ATOM 963 C CA . ASP A 1 126 ? 3.603 -31.065 -7.549 1.00 20.78 126 ASP A 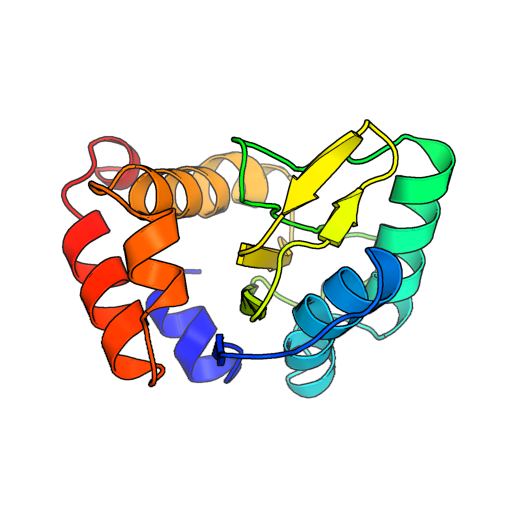CA 1
ATOM 964 C C . ASP A 1 126 ? 3.758 -30.736 -9.016 1.00 20.16 126 ASP A C 1
ATOM 965 O O . ASP A 1 126 ? 3.124 -29.843 -9.506 1.00 21.11 126 ASP A O 1
ATOM 970 N N . HIS A 1 127 ? 4.647 -31.438 -9.695 1.00 20.79 127 HIS A N 1
ATOM 971 C CA . HIS A 1 127 ? 4.912 -31.246 -11.098 1.00 21.10 127 HIS A CA 1
ATOM 972 C C . HIS A 1 127 ? 5.157 -29.767 -11.371 1.00 20.34 127 HIS A C 1
ATOM 973 O O . HIS A 1 127 ? 4.600 -29.233 -12.352 1.00 19.79 127 HIS A O 1
ATOM 980 N N . SER A 1 128 ? 5.946 -29.096 -10.516 1.00 19.34 128 SER A N 1
ATOM 981 C CA . SER A 1 128 ? 6.122 -27.617 -10.628 1.00 18.23 128 SER A CA 1
ATOM 982 C C . SER A 1 128 ? 6.781 -27.212 -11.944 1.00 17.38 128 SER A C 1
ATOM 983 O O . SER A 1 128 ? 6.344 -26.276 -12.565 1.00 17.70 128 SER A O 1
ATOM 986 N N . ILE A 1 129 ? 7.792 -27.948 -12.382 1.00 16.62 129 ILE A N 1
ATOM 987 C CA . ILE A 1 129 ? 8.457 -27.683 -13.638 1.00 16.74 129 ILE A CA 1
ATOM 988 C C . ILE A 1 129 ? 7.513 -27.875 -14.817 1.00 16.80 129 ILE A C 1
ATOM 989 O O . ILE A 1 129 ? 7.446 -27.022 -15.716 1.00 17.65 129 ILE A O 1
ATOM 994 N N . GLU A 1 130 ? 6.765 -28.972 -14.820 1.00 16.26 130 GLU A N 1
ATOM 995 C CA . GLU A 1 130 ? 5.856 -29.249 -15.914 1.00 16.75 130 GLU A CA 1
ATOM 996 C C . GLU A 1 130 ? 4.685 -28.272 -15.951 1.00 15.83 130 GLU A C 1
ATOM 997 O O . GLU A 1 130 ? 4.152 -27.972 -16.994 1.00 16.14 130 GLU A O 1
ATOM 1003 N N . ARG A 1 131 ? 4.244 -27.816 -14.796 1.00 15.71 131 ARG A N 1
ATOM 1004 C CA . ARG A 1 131 ? 3.137 -26.917 -14.750 1.00 15.92 131 ARG A CA 1
ATOM 1005 C C . ARG A 1 131 ? 3.625 -25.502 -15.166 1.00 15.39 131 ARG A C 1
ATOM 1006 O O . ARG A 1 131 ? 2.987 -24.860 -16.003 1.00 16.22 131 ARG A O 1
ATOM 1014 N N . LEU A 1 132 ? 4.777 -25.061 -14.658 1.00 13.67 132 LEU A N 1
ATOM 1015 C CA . LEU A 1 132 ? 5.374 -23.754 -15.055 1.00 12.88 132 LEU A CA 1
ATOM 1016 C C . LEU A 1 132 ? 5.562 -23.583 -16.567 1.00 12.64 132 LEU A C 1
ATOM 1017 O O . LEU A 1 132 ? 5.201 -22.546 -17.147 1.00 12.46 132 LEU A O 1
ATOM 1022 N N . VAL A 1 133 ? 6.067 -24.657 -17.188 1.00 12.43 133 VAL A N 1
ATOM 1023 C CA . VAL A 1 133 ? 6.275 -24.780 -18.624 1.00 11.46 133 VAL A CA 1
ATOM 1024 C C . VAL A 1 133 ? 4.934 -24.733 -19.435 1.00 11.51 133 VAL A C 1
ATOM 1025 O O . VAL A 1 133 ? 4.901 -24.239 -20.564 1.00 10.98 133 VAL A O 1
ATOM 1029 N N . ASN A 1 134 ? 3.844 -2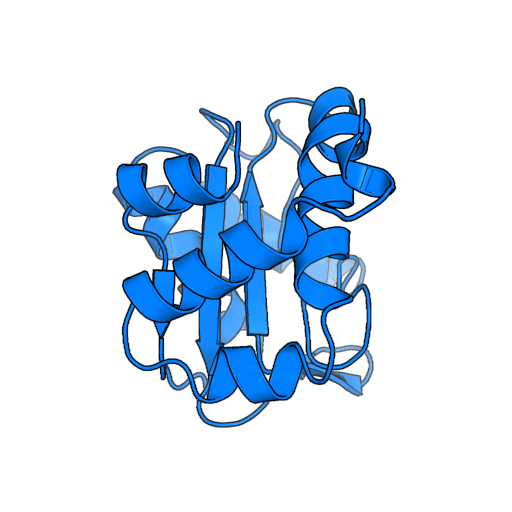5.248 -18.881 1.00 11.87 134 ASN A N 1
ATOM 1030 C CA . ASN A 1 134 ? 2.518 -25.148 -19.557 1.00 13.60 134 ASN A CA 1
ATOM 1031 C C . ASN A 1 134 ? 1.730 -23.845 -19.266 1.00 13.02 134 ASN A C 1
ATOM 1032 O O . ASN A 1 134 ? 0.579 -23.751 -19.647 1.00 13.46 134 ASN A O 1
ATOM 1037 N N . CYS A 1 135 ? 2.340 -22.888 -18.551 1.00 12.97 135 CYS A N 1
ATOM 1038 C CA . CYS A 1 135 ? 1.752 -21.571 -18.274 1.00 12.41 135 CYS A CA 1
ATOM 1039 C C . CYS A 1 135 ? 1.881 -20.697 -19.489 1.00 12.40 135 CYS A C 1
ATOM 1040 O O . CYS A 1 135 ? 2.974 -20.608 -20.098 1.00 12.31 135 CYS A O 1
ATOM 1043 N N . LYS A 1 136 ? 0.748 -20.094 -19.855 1.00 12.26 136 LYS A N 1
ATOM 1044 C CA . LYS A 1 136 ? 0.625 -19.195 -21.004 1.00 12.08 136 LYS A CA 1
ATOM 1045 C C . LYS A 1 136 ? 0.654 -17.713 -20.615 1.00 10.88 136 LYS A C 1
ATOM 1046 O O . LYS A 1 136 ? 1.110 -16.887 -21.380 1.00 11.21 136 LYS A O 1
ATOM 1052 N N . THR A 1 137 ? 0.156 -17.368 -19.431 1.00 9.55 137 THR A N 1
ATOM 1053 C CA . THR A 1 137 ? -0.001 -15.989 -19.035 1.00 9.50 137 THR A CA 1
ATOM 1054 C C . THR A 1 137 ? 0.588 -15.804 -17.668 1.00 9.96 137 THR A C 1
ATOM 1055 O O . THR A 1 137 ? 0.620 -16.758 -16.877 1.00 10.10 137 THR A O 1
ATOM 1059 N N . PRO A 1 138 ? 1.085 -14.583 -17.378 1.00 10.20 138 PRO A N 1
ATOM 1060 C CA . PRO A 1 138 ? 1.581 -14.295 -16.041 1.00 10.25 138 PRO A CA 1
ATOM 1061 C C . PRO A 1 138 ? 0.601 -14.648 -14.929 1.00 11.21 138 PRO A C 1
ATOM 1062 O O . PRO A 1 138 ? 1.031 -15.103 -13.855 1.00 12.93 138 PRO A O 1
ATOM 1066 N N . GLU A 1 139 ? -0.688 -14.395 -15.127 1.00 11.42 139 GLU A N 1
ATOM 1067 C CA . GLU A 1 139 ? -1.730 -14.748 -14.147 1.00 12.33 139 GLU A CA 1
ATOM 1068 C C . GLU A 1 139 ? -1.735 -16.221 -13.717 1.00 11.46 139 GLU A C 1
ATOM 1069 O O . GLU A 1 139 ? -1.964 -16.534 -12.558 1.00 11.32 139 GLU A O 1
ATOM 1075 N N . GLU A 1 140 ? -1.444 -17.113 -14.645 1.00 10.82 140 GLU A N 1
ATOM 1076 C CA . GLU A 1 140 ? -1.302 -18.545 -14.337 1.00 11.48 140 GLU A CA 1
ATOM 1077 C C . GLU A 1 140 ? -0.168 -18.885 -13.406 1.00 10.10 140 GLU A C 1
ATOM 1078 O O . GLU A 1 140 ? -0.361 -19.713 -12.517 1.00 10.58 140 GLU A O 1
ATOM 1084 N N . VAL A 1 141 ? 1.003 -18.264 -13.637 1.00 9.18 141 VAL A N 1
ATOM 1085 C CA . VAL A 1 141 ? 2.161 -18.428 -12.806 1.00 8.43 141 VAL A CA 1
ATOM 1086 C C . VAL A 1 141 ? 1.894 -17.907 -11.410 1.00 8.82 141 VAL A C 1
ATOM 1087 O O . VAL A 1 141 ? 2.258 -18.547 -10.430 1.00 9.09 141 VAL A O 1
ATOM 1091 N N . LEU A 1 142 ? 1.304 -16.727 -11.333 1.00 10.00 142 LEU A N 1
ATOM 1092 C CA . LEU A 1 142 ? 0.913 -16.124 -10.042 1.00 11.48 142 LEU A CA 1
ATOM 1093 C C . LEU A 1 142 ? -0.124 -16.984 -9.310 1.00 12.04 142 LEU A C 1
ATOM 1094 O O . LEU A 1 142 ? -0.052 -17.111 -8.092 1.00 13.08 142 LEU A O 1
ATOM 1099 N N . ALA A 1 143 ? -1.060 -17.622 -10.020 1.00 12.23 143 ALA A N 1
ATOM 1100 C CA . ALA A 1 143 ? -1.919 -18.582 -9.297 1.00 12.14 143 ALA A CA 1
ATOM 1101 C C . ALA A 1 143 ? -1.066 -19.683 -8.609 1.00 12.14 143 ALA A C 1
ATOM 1102 O O . ALA A 1 143 ? -1.268 -19.970 -7.415 1.00 12.53 143 ALA A O 1
ATOM 1104 N N . MET A 1 144 ? -0.083 -20.233 -9.316 1.00 11.28 144 MET A N 1
ATOM 1105 C CA . MET A 1 144 ? 0.923 -21.098 -8.673 1.00 12.08 144 MET A CA 1
ATOM 1106 C C . MET A 1 144 ? 1.676 -20.496 -7.487 1.00 11.80 144 MET A C 1
ATOM 1107 O O . MET A 1 144 ? 1.899 -21.169 -6.490 1.00 10.58 144 MET A O 1
ATOM 1112 N N . VAL A 1 145 ? 2.059 -19.225 -7.583 1.00 12.18 145 VAL A N 1
ATOM 1113 C CA . VAL A 1 145 ? 2.726 -18.566 -6.477 1.00 12.80 145 VAL A CA 1
ATOM 1114 C C . VAL A 1 145 ? 1.813 -18.525 -5.258 1.00 14.97 145 VAL A C 1
ATOM 1115 O O . VAL A 1 145 ? 2.264 -18.815 -4.154 1.00 14.07 145 VAL A O 1
ATOM 1119 N N . GLU A 1 146 ? 0.526 -18.204 -5.461 1.00 16.47 146 GLU A N 1
ATOM 1120 C CA . GLU A 1 146 ? -0.449 -18.252 -4.366 1.00 19.00 146 GLU A CA 1
ATOM 1121 C C . GLU A 1 146 ? -0.471 -19.617 -3.652 1.00 18.29 146 GLU A C 1
ATOM 1122 O O . GLU A 1 146 ? -0.437 -19.705 -2.434 1.00 17.45 146 GLU A O 1
ATOM 1128 N N . GLU A 1 147 ? -0.555 -20.671 -4.445 1.00 18.18 147 GLU A N 1
ATOM 1129 C CA . GLU A 1 147 ? -0.635 -22.022 -3.946 1.00 18.99 147 GLU A CA 1
ATOM 1130 C C . GLU A 1 147 ? 0.626 -22.449 -3.148 1.00 17.88 147 GLU A C 1
ATOM 1131 O O . GLU A 1 147 ? 0.567 -23.375 -2.355 1.00 19.28 147 GLU A O 1
ATOM 1137 N N . SER A 1 148 ? 1.756 -21.784 -3.361 1.00 16.67 148 SER A N 1
ATOM 1138 C CA . SER A 1 148 ? 3.013 -22.100 -2.687 1.00 15.75 148 SER A CA 1
ATOM 1139 C C . SER A 1 148 ? 3.015 -21.574 -1.267 1.00 16.90 148 SER A C 1
ATOM 1140 O O . SER A 1 148 ? 3.829 -21.969 -0.450 1.00 16.09 148 SER A O 1
ATOM 1143 N N . LYS A 1 149 ? 2.068 -20.692 -0.963 1.00 19.08 149 LYS A N 1
ATOM 1144 C CA . LYS A 1 149 ? 2.104 -19.915 0.280 1.00 21.20 149 LYS A CA 1
ATOM 1145 C C . LYS A 1 149 ? 1.831 -20.733 1.567 1.00 21.84 149 LYS A C 1
ATOM 1146 O O . LYS A 1 149 ? 2.099 -20.266 2.679 1.00 20.97 149 LYS A O 1
ATOM 1152 N N . SER A 1 150 ? 1.363 -21.973 1.405 1.00 22.70 150 SER A N 1
ATOM 1153 C CA . SER A 1 150 ? 1.148 -22.845 2.554 1.00 24.22 150 SER A CA 1
ATOM 1154 C C . SER A 1 150 ? 2.372 -23.753 2.863 1.00 24.52 150 SER A C 1
ATOM 1155 O O . SER A 1 150 ? 2.320 -24.649 3.729 1.00 25.66 150 SER A O 1
ATOM 1158 N N . SER A 1 151 ? 3.464 -23.526 2.140 1.00 24.06 151 SER A N 1
ATOM 1159 C CA . SER A 1 151 ? 4.751 -24.145 2.411 1.00 23.51 151 SER A CA 1
ATOM 1160 C C . SER A 1 151 ? 5.200 -23.799 3.842 1.00 23.65 151 SER A C 1
ATOM 1161 O O . SER A 1 151 ? 4.993 -22.684 4.287 1.00 23.95 151 SER A O 1
ATOM 1164 N N . PRO A 1 152 ? 5.858 -24.738 4.551 1.00 23.77 152 PRO A N 1
ATOM 1165 C CA . PRO A 1 152 ? 6.483 -24.430 5.865 1.00 24.02 152 PRO A CA 1
ATOM 1166 C C . PRO A 1 152 ? 7.626 -23.407 5.781 1.00 24.80 152 PRO A C 1
ATOM 1167 O O . PRO A 1 152 ? 7.870 -22.655 6.733 1.00 25.56 152 PRO A O 1
ATOM 1171 N N . TYR A 1 153 ? 8.315 -23.379 4.640 1.00 24.94 153 TYR A N 1
ATOM 1172 C CA . TYR A 1 153 ? 9.302 -22.350 4.353 1.00 24.73 153 TYR A CA 1
ATOM 1173 C C . TYR A 1 153 ? 8.730 -20.938 4.447 1.00 25.00 153 TYR A C 1
ATOM 1174 O O . TYR A 1 153 ? 9.457 -19.963 4.740 1.00 23.13 153 TYR A O 1
ATOM 1183 N N . LEU A 1 154 ? 7.425 -20.820 4.234 1.00 25.86 154 LEU A N 1
ATOM 1184 C CA . LEU A 1 154 ? 6.843 -19.464 4.214 1.00 27.95 154 LEU A CA 1
ATOM 1185 C C . LEU A 1 154 ? 6.248 -18.993 5.570 1.00 28.99 154 LEU A C 1
ATOM 1186 O O . LEU A 1 154 ? 5.895 -17.830 5.704 1.00 29.08 154 LEU A O 1
ATOM 1191 N N . GLU A 1 155 ? 6.155 -19.881 6.560 1.00 30.33 155 GLU A N 1
ATOM 1192 C CA . GLU A 1 155 ? 5.533 -19.526 7.837 1.00 31.85 155 GLU A CA 1
ATOM 1193 C C . GLU A 1 155 ? 6.142 -18.389 8.618 1.00 32.51 155 GLU A C 1
ATOM 1194 O O . GLU A 1 155 ? 5.391 -17.684 9.276 1.00 33.37 155 GLU A O 1
ATOM 1200 N N . GLY A 1 156 ? 7.458 -18.188 8.579 1.00 32.88 156 GLY A N 1
ATOM 1201 C CA . GLY A 1 156 ? 8.030 -16.966 9.195 1.00 33.41 156 GLY A CA 1
ATOM 1202 C C . GLY A 1 156 ? 8.537 -15.840 8.275 1.00 34.52 156 GLY A C 1
ATOM 1203 O O . GLY A 1 156 ? 7.895 -15.437 7.271 1.00 34.52 156 GLY A O 1
#

Solvent-accessible surface area: 7642 Å² total; per-residue (Å²): 86,57,2,8,68,0,3,132,91,4,136,0,14,86,32,46,54,93,12,193,69,20,84,54,0,0,80,32,0,0,41,2,0,52,114,38,32,0,3,97,96,89,0,73,89,22,0,18,89,35,1,92,85,188,22,24,88,3,22,95,68,100,16,1,0,5,0,24,14,178,35,128,21,6,21,103,91,32,0,4,0,0,0,2,2,74,115,63,8,77,4,89,78,58,74,102,1,34,0,0,0,0,2,1,8,64,34,79,159,42,38,88,80,59,0,43,22,23,0,40,3,0,8,112,29,110,120,4,35,108,78,0,48,95,13,163,58,56,118,72,0,25,63,9,4,95,86,4,96,106,16,103,116,45,148,116

Organism: Streptococcus mutans (NCBI:txid1309)